Protein AF-A0A672GIH2-F1 (afdb_monomer_lite)

Organism: Salarias fasciatus (NCBI:txid181472)

InterPro domains:
  IPR039996 Shieldin complex subunit 3 [PTHR41404] (59-183)

Foldseek 3Di:
DVVVVVVVVVVCCVPVVVVVVVVVVVVCVPPPPDPDPDDDPPPPDDPDPDPPPDPPDPPPDPDQKDWDADPDPDDPDDFDDPLLVVLCVVVVHDQQAKKKKKAAQLFLDDPGALVNLVVLVVVLCVVPNDHGWMWGDDVVRRIIIIMDGNNCVVVVLVSSCVSSVTDDWIFMGHPVGRGRDID

Structure (mmCIF, N/CA/C/O backbone):
data_AF-A0A672GIH2-F1
#
_entry.id   AF-A0A672GIH2-F1
#
loop_
_atom_site.group_PDB
_atom_site.id
_atom_site.type_symbol
_atom_site.label_atom_id
_atom_site.label_alt_id
_atom_site.label_comp_id
_atom_site.label_asym_id
_atom_site.label_entity_id
_atom_site.label_seq_id
_atom_site.pdbx_PDB_ins_code
_atom_site.Cartn_x
_atom_site.Cartn_y
_atom_site.Cartn_z
_atom_site.occupancy
_atom_site.B_iso_or_equiv
_atom_site.auth_seq_id
_atom_site.auth_comp_id
_atom_site.auth_asym_id
_atom_site.auth_atom_id
_atom_site.pdbx_PDB_model_num
ATOM 1 N N . GLU A 1 1 ? 45.403 -16.295 -20.187 1.00 58.06 1 GLU A N 1
ATOM 2 C CA . GLU A 1 1 ? 44.059 -15.854 -20.640 1.00 58.06 1 GLU A CA 1
ATOM 3 C C . GLU A 1 1 ? 43.683 -14.405 -20.311 1.00 58.06 1 GLU A C 1
ATOM 5 O O . GLU A 1 1 ? 43.007 -13.771 -21.109 1.00 58.06 1 GLU A O 1
ATOM 10 N N . THR A 1 2 ? 44.121 -13.811 -19.197 1.00 63.06 2 THR A N 1
ATOM 11 C CA . THR A 1 2 ? 43.657 -12.470 -18.765 1.00 63.06 2 THR A CA 1
ATOM 12 C C . THR A 1 2 ? 44.210 -11.272 -19.554 1.00 63.06 2 THR A C 1
ATOM 14 O O . THR A 1 2 ? 43.659 -10.175 -19.450 1.00 63.06 2 THR A O 1
ATOM 17 N N . ARG A 1 3 ? 45.286 -11.441 -20.338 1.00 65.50 3 ARG A N 1
ATOM 18 C CA . ARG A 1 3 ? 45.831 -10.385 -21.217 1.00 65.50 3 ARG A CA 1
ATOM 19 C C . ARG A 1 3 ? 45.027 -10.236 -22.509 1.00 65.50 3 ARG A C 1
ATOM 21 O O . ARG A 1 3 ? 44.654 -9.118 -22.842 1.00 65.50 3 ARG A O 1
ATOM 28 N N . GLU A 1 4 ? 44.679 -11.346 -23.152 1.00 68.44 4 GLU A N 1
ATOM 29 C CA . GLU A 1 4 ? 43.889 -11.372 -24.392 1.00 68.44 4 GLU A CA 1
ATOM 30 C C . GLU A 1 4 ? 42.518 -10.708 -24.219 1.00 68.44 4 GLU A C 1
ATOM 32 O O . GLU A 1 4 ? 42.125 -9.854 -25.009 1.00 68.44 4 GLU A O 1
ATOM 37 N N . LEU A 1 5 ? 41.827 -10.994 -23.110 1.00 68.31 5 LEU A N 1
ATOM 38 C CA . LEU A 1 5 ? 40.526 -10.385 -22.812 1.00 68.31 5 LEU A CA 1
ATOM 39 C C . LEU A 1 5 ? 40.610 -8.866 -22.592 1.00 68.31 5 LEU A C 1
ATOM 41 O O . LEU A 1 5 ? 39.707 -8.132 -22.991 1.00 68.31 5 LEU A O 1
ATOM 45 N N . LYS A 1 6 ? 41.704 -8.371 -21.996 1.00 74.19 6 LYS A N 1
ATOM 46 C CA . LYS A 1 6 ? 41.929 -6.925 -21.823 1.00 74.19 6 LYS A CA 1
ATOM 47 C C . LYS A 1 6 ? 42.220 -6.242 -23.156 1.00 74.19 6 LYS A C 1
ATOM 49 O O . LYS A 1 6 ? 41.719 -5.143 -23.389 1.00 74.19 6 LYS A O 1
ATOM 54 N N . THR A 1 7 ? 42.977 -6.899 -24.031 1.00 79.38 7 THR A N 1
ATOM 55 C CA . THR A 1 7 ? 43.264 -6.416 -25.385 1.00 79.38 7 THR A CA 1
ATOM 56 C C . THR A 1 7 ? 41.989 -6.366 -26.225 1.00 79.38 7 THR A C 1
ATOM 58 O O . THR A 1 7 ? 41.688 -5.327 -26.810 1.00 79.38 7 THR A O 1
ATOM 61 N N . LEU A 1 8 ? 41.172 -7.422 -26.200 1.00 71.31 8 LEU A N 1
ATOM 62 C CA . LEU A 1 8 ? 39.886 -7.469 -26.901 1.00 71.31 8 LEU A CA 1
ATOM 63 C C . LEU A 1 8 ? 38.901 -6.416 -26.382 1.00 71.31 8 LEU A C 1
ATOM 65 O O . LEU A 1 8 ? 38.251 -5.749 -27.182 1.00 71.31 8 LEU A O 1
ATOM 69 N N . ALA A 1 9 ? 38.833 -6.190 -25.067 1.00 72.12 9 ALA A N 1
ATOM 70 C CA . ALA A 1 9 ? 38.001 -5.135 -24.490 1.00 72.12 9 ALA A CA 1
ATOM 71 C C . ALA A 1 9 ? 38.449 -3.728 -24.926 1.00 72.12 9 ALA A C 1
ATOM 73 O O . ALA A 1 9 ? 37.611 -2.873 -25.208 1.00 72.12 9 ALA A O 1
ATOM 74 N N . LEU A 1 10 ? 39.760 -3.479 -25.026 1.00 73.44 10 LEU A N 1
ATOM 75 C CA . LEU A 1 10 ? 40.316 -2.217 -25.529 1.00 73.44 10 LEU A CA 1
ATOM 76 C C . LEU A 1 10 ? 40.026 -2.005 -27.019 1.00 73.44 10 LEU A C 1
ATOM 78 O O . LEU A 1 10 ? 39.695 -0.889 -27.421 1.00 73.44 10 LEU A O 1
ATOM 82 N N . VAL A 1 11 ? 40.111 -3.067 -27.821 1.00 73.00 11 VAL A N 1
ATOM 83 C CA . VAL A 1 11 ? 39.803 -3.042 -29.258 1.00 73.00 11 VAL A CA 1
ATOM 84 C C . VAL A 1 11 ? 38.308 -2.821 -29.485 1.00 73.00 11 VAL A C 1
ATOM 86 O O . VAL A 1 11 ? 37.938 -1.912 -30.224 1.00 73.00 11 VAL A O 1
ATOM 89 N N . LEU A 1 12 ? 37.441 -3.552 -28.780 1.00 67.88 12 LEU A N 1
ATOM 90 C CA . LEU A 1 12 ? 35.990 -3.349 -28.817 1.00 67.88 12 LEU A CA 1
ATOM 91 C C . LEU A 1 12 ? 35.615 -1.933 -28.377 1.00 67.88 12 LEU A C 1
ATOM 93 O O . LEU A 1 12 ? 34.806 -1.283 -29.030 1.00 67.88 12 LEU A O 1
ATOM 97 N N . ARG A 1 13 ? 36.255 -1.405 -27.327 1.00 72.06 13 ARG A N 1
ATOM 98 C CA . ARG A 1 13 ? 36.056 -0.021 -26.885 1.00 72.06 13 ARG A CA 1
ATOM 99 C C . ARG A 1 13 ? 36.498 0.977 -27.960 1.00 72.06 13 ARG A C 1
ATOM 101 O O . ARG A 1 13 ? 35.774 1.929 -28.216 1.00 72.06 13 ARG A O 1
ATOM 108 N N . ARG A 1 14 ? 37.634 0.767 -28.632 1.00 75.19 14 ARG A N 1
ATOM 109 C CA . ARG A 1 14 ? 38.098 1.652 -29.718 1.00 75.19 14 ARG A CA 1
ATOM 110 C C . ARG A 1 14 ? 37.221 1.603 -30.969 1.00 75.19 14 ARG A C 1
ATOM 112 O O . ARG A 1 14 ? 37.068 2.635 -31.609 1.00 75.19 14 ARG A O 1
ATOM 119 N N . LEU A 1 15 ? 36.663 0.445 -31.311 1.00 71.31 15 LEU A N 1
ATOM 120 C CA . LEU A 1 15 ? 35.882 0.263 -32.539 1.00 71.31 15 LEU A CA 1
ATOM 121 C C . LEU A 1 15 ? 34.395 0.596 -32.363 1.00 71.31 15 LEU A C 1
ATOM 123 O O . LEU A 1 15 ? 33.772 1.112 -33.286 1.00 71.31 15 LEU A O 1
ATOM 127 N N . LEU A 1 16 ? 33.821 0.328 -31.187 1.00 72.31 16 LEU A N 1
ATOM 128 C CA . LEU A 1 16 ? 32.386 0.501 -30.948 1.00 72.31 16 LEU A CA 1
ATOM 129 C C . LEU A 1 16 ? 32.031 1.870 -30.365 1.00 72.31 16 LEU A C 1
ATOM 131 O O . LEU A 1 16 ? 30.949 2.370 -30.671 1.00 72.31 16 LEU A O 1
ATOM 135 N N . LEU A 1 17 ? 32.906 2.508 -29.569 1.00 74.75 17 LEU A N 1
ATOM 136 C CA . LEU A 1 17 ? 32.590 3.839 -29.026 1.00 74.75 17 LEU A CA 1
ATOM 137 C C . LEU A 1 17 ? 32.353 4.890 -30.112 1.00 74.75 17 LEU A C 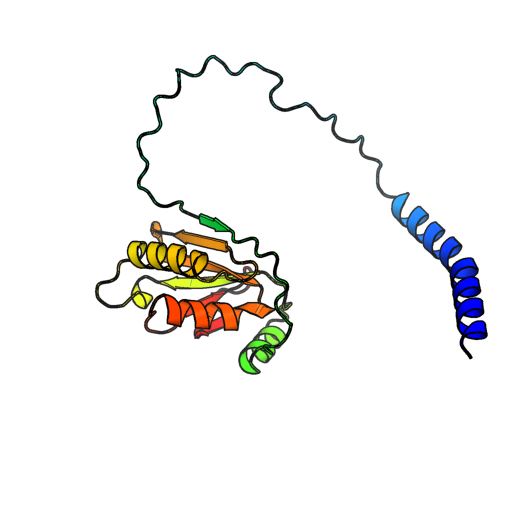1
ATOM 139 O O . LEU A 1 17 ? 31.376 5.612 -29.970 1.00 74.75 17 LEU A O 1
ATOM 143 N N . PRO A 1 18 ? 33.175 5.017 -31.170 1.00 80.56 18 PRO A N 1
ATOM 144 C CA . PRO A 1 18 ? 32.963 6.062 -32.170 1.00 80.56 18 PRO A CA 1
ATOM 145 C C . PRO A 1 18 ? 31.615 5.913 -32.881 1.00 80.56 18 PRO A C 1
ATOM 147 O O . PRO A 1 18 ? 30.900 6.893 -33.074 1.00 80.56 18 PRO A O 1
ATOM 150 N N . SER A 1 19 ? 31.234 4.676 -33.202 1.00 76.06 19 SER A N 1
ATOM 151 C CA . SER A 1 19 ? 29.962 4.334 -33.843 1.00 76.06 19 SER A CA 1
ATOM 152 C C . SER A 1 19 ? 28.772 4.603 -32.924 1.00 76.06 19 SE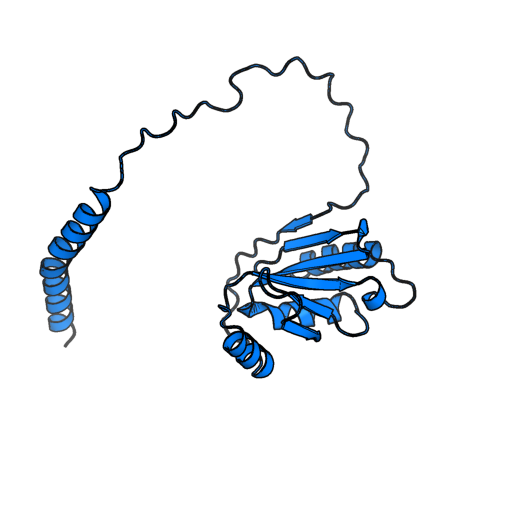R A C 1
ATOM 154 O O . SER A 1 19 ? 27.779 5.194 -33.346 1.00 76.06 19 SER A O 1
ATOM 156 N N . LEU A 1 20 ? 28.881 4.220 -31.650 1.00 76.62 20 LEU A N 1
ATOM 157 C CA . LEU A 1 20 ? 27.839 4.434 -30.647 1.00 76.62 20 LEU A CA 1
ATOM 158 C C . LEU A 1 20 ? 27.677 5.924 -30.323 1.00 76.62 20 LEU A C 1
ATOM 160 O O . LEU A 1 20 ? 26.556 6.416 -30.245 1.00 76.62 20 LEU A O 1
ATOM 164 N N . LEU A 1 21 ? 28.786 6.656 -30.218 1.00 78.31 21 LEU A N 1
ATOM 165 C CA . LEU A 1 21 ? 28.808 8.092 -29.952 1.00 78.31 21 LEU A CA 1
ATOM 166 C C . LEU A 1 21 ? 28.238 8.877 -31.137 1.00 78.31 21 LEU A C 1
ATOM 168 O O . LEU A 1 21 ? 27.394 9.741 -30.937 1.00 78.31 21 LEU A O 1
ATOM 172 N N . ARG A 1 22 ? 28.578 8.494 -32.373 1.00 79.62 22 ARG A N 1
ATOM 173 C CA . ARG A 1 22 ? 27.978 9.055 -33.592 1.00 79.62 22 ARG A CA 1
ATOM 174 C C . ARG A 1 22 ? 26.481 8.757 -33.700 1.00 79.62 22 ARG A C 1
ATOM 176 O O . ARG A 1 22 ? 25.715 9.633 -34.080 1.00 79.62 22 ARG A O 1
ATOM 183 N N . THR A 1 23 ? 26.053 7.549 -33.334 1.00 77.88 23 THR A N 1
ATOM 184 C CA . THR A 1 23 ? 24.624 7.185 -33.318 1.00 77.88 23 THR A CA 1
ATOM 185 C C . THR A 1 23 ? 23.863 8.001 -32.273 1.00 77.88 23 THR A C 1
ATOM 187 O O . THR A 1 23 ? 22.782 8.504 -32.561 1.00 77.88 23 THR A O 1
ATOM 190 N N . ALA A 1 24 ? 24.439 8.187 -31.083 1.00 74.31 24 ALA A N 1
ATOM 191 C CA . ALA A 1 24 ? 23.863 9.038 -30.048 1.00 74.31 24 ALA A CA 1
ATOM 192 C C . ALA A 1 24 ? 23.783 10.506 -30.498 1.00 74.31 24 ALA A C 1
ATOM 194 O O . ALA A 1 24 ? 22.757 11.140 -30.285 1.00 74.31 24 ALA A O 1
ATOM 195 N N . GLN A 1 25 ? 24.816 11.021 -31.173 1.00 77.19 25 GLN A N 1
ATOM 196 C CA . GLN A 1 25 ? 24.832 12.377 -31.728 1.00 77.19 25 GLN A CA 1
ATOM 197 C C . GLN A 1 25 ? 23.701 12.580 -32.747 1.00 77.19 25 GLN A C 1
ATOM 199 O O . GLN A 1 25 ? 22.880 13.476 -32.585 1.00 77.19 25 GLN A O 1
ATOM 204 N N . ASN A 1 26 ? 23.574 11.661 -33.709 1.00 79.38 26 ASN A N 1
ATOM 205 C CA . ASN A 1 26 ? 22.531 11.703 -34.736 1.00 79.38 26 ASN A CA 1
ATOM 206 C C . ASN A 1 26 ? 21.108 11.595 -34.157 1.00 79.38 26 ASN A C 1
ATOM 208 O O . ASN A 1 26 ? 20.158 12.068 -34.771 1.00 79.38 26 ASN A O 1
ATOM 212 N N . LEU A 1 27 ? 20.940 10.936 -33.004 1.00 72.50 27 LEU A N 1
ATOM 213 C CA . LEU A 1 27 ? 19.657 10.864 -32.297 1.00 72.50 27 LEU A CA 1
ATOM 214 C C . LEU A 1 27 ? 19.349 12.135 -31.498 1.00 72.50 27 LEU A C 1
ATOM 216 O O . LEU A 1 27 ? 18.180 12.394 -31.219 1.00 72.50 27 LEU A O 1
ATOM 220 N N . LEU A 1 28 ? 20.368 12.914 -31.129 1.00 68.25 28 LEU A N 1
ATOM 221 C CA . LEU A 1 28 ? 20.223 14.184 -30.419 1.00 68.25 28 LEU A CA 1
ATOM 222 C C . LEU A 1 28 ? 19.995 15.366 -31.372 1.00 68.25 28 LEU A C 1
ATOM 224 O O . LEU A 1 28 ? 19.262 16.279 -31.010 1.00 68.25 28 LEU A O 1
ATOM 228 N N . ASP A 1 29 ? 20.538 15.330 -32.590 1.00 66.62 29 ASP A N 1
ATOM 229 C CA . ASP A 1 29 ? 20.373 16.388 -33.601 1.00 66.62 29 ASP A CA 1
ATOM 230 C C . ASP A 1 29 ? 18.912 16.721 -33.998 1.00 66.62 29 ASP A C 1
ATOM 232 O O . ASP A 1 29 ? 18.617 17.901 -34.199 1.00 66.62 29 ASP A O 1
ATOM 236 N N . PRO A 1 30 ? 17.953 15.771 -34.090 1.00 69.44 30 PRO A N 1
ATOM 237 C CA . PRO A 1 30 ? 16.557 16.103 -34.381 1.00 69.44 30 PRO A CA 1
ATOM 238 C C . PRO A 1 30 ? 15.790 16.652 -33.172 1.00 69.44 30 PRO A C 1
ATOM 240 O O . PRO A 1 30 ? 14.630 17.040 -33.332 1.00 69.44 30 PRO A O 1
ATOM 243 N N . PHE A 1 31 ? 16.375 16.687 -31.966 1.00 57.12 31 PHE A N 1
ATOM 244 C CA . PHE A 1 31 ? 15.712 17.350 -30.849 1.00 57.12 31 PHE A CA 1
ATOM 245 C C . PHE A 1 31 ? 15.751 18.85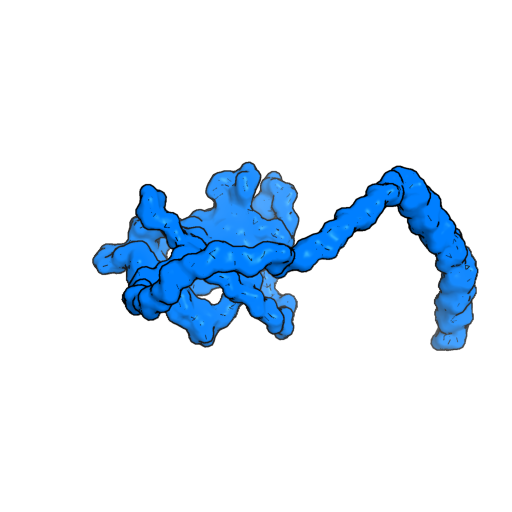4 -31.102 1.00 57.12 31 PHE A C 1
ATOM 247 O O . PHE A 1 31 ? 16.835 19.435 -31.113 1.00 57.12 31 PHE A O 1
ATOM 254 N N . PRO A 1 32 ? 14.597 19.524 -31.276 1.00 69.12 32 PRO A N 1
ATOM 255 C CA . PRO A 1 32 ? 14.595 20.970 -31.360 1.00 69.12 32 PRO A CA 1
ATOM 256 C C . PRO A 1 32 ? 15.219 21.490 -30.068 1.00 69.12 32 PRO A C 1
ATOM 258 O O . PRO A 1 32 ? 14.661 21.282 -28.986 1.00 69.12 32 PRO A O 1
ATOM 261 N N . CYS A 1 33 ? 16.385 22.127 -30.185 1.00 63.31 33 CYS A N 1
ATOM 262 C CA . CYS A 1 33 ? 17.029 22.853 -29.104 1.00 63.31 33 CYS A CA 1
ATOM 263 C C . CYS A 1 33 ? 16.068 23.958 -28.664 1.00 63.31 33 CYS A C 1
ATOM 265 O O . CYS A 1 33 ? 16.099 25.080 -29.163 1.00 63.31 33 CYS A O 1
ATOM 267 N N . ARG A 1 34 ? 15.145 23.628 -27.759 1.00 66.88 34 ARG A N 1
ATOM 268 C CA . ARG A 1 34 ? 14.319 24.622 -27.092 1.00 66.88 34 ARG A CA 1
ATOM 269 C C . ARG A 1 34 ? 15.276 25.445 -26.251 1.00 66.88 34 ARG A C 1
ATOM 271 O O . ARG A 1 34 ? 16.051 24.874 -25.484 1.00 66.88 34 ARG A O 1
ATOM 278 N N . ALA A 1 35 ? 15.223 26.767 -26.399 1.00 77.56 35 ALA A N 1
ATOM 279 C CA . ALA A 1 35 ? 15.899 27.651 -25.465 1.00 77.56 35 ALA A CA 1
ATOM 280 C C . ALA A 1 35 ? 15.530 27.196 -24.048 1.00 77.56 35 ALA A C 1
ATOM 282 O O . ALA A 1 35 ? 14.342 27.035 -23.741 1.00 77.56 35 ALA A O 1
ATOM 283 N N . ALA A 1 36 ? 16.545 26.905 -23.228 1.00 70.88 36 ALA A N 1
ATOM 284 C CA . ALA A 1 36 ? 16.310 26.552 -21.840 1.00 70.88 36 ALA A CA 1
ATOM 285 C C . ALA A 1 36 ? 15.447 27.666 -21.229 1.00 70.88 36 ALA A C 1
ATOM 287 O O . ALA A 1 36 ? 15.746 28.843 -21.463 1.00 70.88 36 ALA A O 1
ATOM 288 N N . PRO A 1 37 ? 14.357 27.336 -20.512 1.00 71.44 37 PRO A N 1
ATOM 289 C CA . PRO A 1 37 ? 13.553 28.363 -19.876 1.00 71.44 37 PRO A CA 1
ATOM 290 C C . PRO A 1 37 ? 14.479 29.199 -18.996 1.00 71.44 37 PRO A C 1
ATOM 292 O O . PRO A 1 37 ? 15.241 28.650 -18.196 1.00 71.44 37 PRO A O 1
ATOM 295 N N . VAL A 1 38 ? 14.450 30.519 -19.182 1.00 79.31 38 VAL A N 1
ATOM 296 C CA . VAL A 1 38 ? 15.223 31.433 -18.344 1.00 79.31 38 VAL A CA 1
ATOM 297 C C . VAL A 1 38 ? 14.750 31.216 -16.917 1.00 79.31 38 VAL A C 1
ATOM 299 O O . VAL A 1 38 ? 13.580 31.438 -16.601 1.00 79.31 38 VAL A O 1
ATOM 302 N N . PHE A 1 39 ? 15.651 30.722 -16.072 1.00 65.19 39 PHE A N 1
ATOM 303 C CA . PHE A 1 39 ? 15.352 30.507 -14.671 1.00 65.19 39 PHE A CA 1
ATOM 304 C C . PHE A 1 39 ? 15.131 31.868 -14.018 1.00 65.19 39 PHE A C 1
ATOM 306 O O . PHE A 1 39 ? 16.075 32.617 -13.773 1.00 65.19 39 PHE A O 1
ATOM 313 N N . THR A 1 40 ? 13.872 32.195 -13.756 1.00 71.00 40 THR A N 1
ATOM 314 C CA . THR A 1 40 ? 13.503 33.304 -12.889 1.00 71.00 40 THR A CA 1
ATOM 315 C C . THR A 1 40 ? 13.443 32.763 -11.459 1.00 71.00 40 THR A C 1
ATOM 317 O O . THR A 1 40 ? 12.560 31.959 -11.148 1.00 71.00 40 THR A O 1
ATOM 320 N N . PRO A 1 41 ? 14.396 33.127 -10.577 1.00 68.06 41 PRO A N 1
ATOM 321 C CA . PRO A 1 41 ? 14.360 32.683 -9.193 1.00 68.06 41 PRO A CA 1
ATOM 322 C C . PRO A 1 41 ? 13.057 33.152 -8.546 1.00 68.06 41 PRO A C 1
ATOM 324 O O . PRO A 1 41 ? 12.726 34.340 -8.523 1.00 68.06 41 PRO A O 1
ATOM 327 N N . TRP A 1 42 ? 12.292 32.189 -8.046 1.00 51.41 42 TRP A N 1
ATOM 328 C CA . TRP A 1 42 ? 11.088 32.458 -7.281 1.00 51.41 42 TRP A CA 1
ATOM 329 C C . TRP A 1 42 ? 11.466 32.820 -5.834 1.00 51.41 42 TRP A C 1
ATOM 331 O O . TRP A 1 42 ? 12.190 32.031 -5.221 1.00 51.41 42 TRP A O 1
ATOM 341 N N . PRO A 1 43 ? 10.961 33.924 -5.241 1.00 64.88 43 PRO A N 1
ATOM 342 C CA . PRO A 1 43 ? 10.161 35.014 -5.812 1.00 64.88 43 PRO A CA 1
ATOM 343 C C . PRO A 1 43 ? 10.975 36.315 -6.026 1.00 64.88 43 PRO A C 1
ATOM 345 O O . PRO A 1 43 ? 11.615 36.818 -5.109 1.00 64.88 43 PRO A O 1
ATOM 348 N N . ALA A 1 44 ? 10.876 36.919 -7.219 1.00 61.78 44 ALA A N 1
ATOM 349 C CA . ALA A 1 44 ? 11.473 38.225 -7.566 1.00 61.78 44 ALA A CA 1
ATOM 350 C C . ALA A 1 44 ? 10.634 39.448 -7.122 1.00 61.78 44 ALA A C 1
ATOM 352 O O . ALA A 1 44 ? 10.958 40.591 -7.442 1.00 61.78 44 ALA A O 1
ATOM 353 N N . ARG A 1 45 ? 9.537 39.220 -6.391 1.00 63.72 45 ARG A N 1
ATOM 354 C CA . ARG A 1 45 ? 8.767 40.257 -5.696 1.00 63.72 45 ARG A CA 1
ATOM 355 C C . ARG A 1 45 ? 8.907 40.019 -4.195 1.00 63.72 45 ARG A C 1
ATOM 357 O O . ARG A 1 45 ? 8.695 38.875 -3.782 1.00 63.72 45 ARG A O 1
ATOM 364 N N . PRO A 1 46 ? 9.179 41.047 -3.369 1.00 66.06 46 PRO A N 1
ATOM 365 C CA . PRO A 1 46 ? 8.858 40.924 -1.959 1.00 66.06 46 PRO A CA 1
ATOM 366 C C . PRO A 1 46 ? 7.357 40.595 -1.881 1.00 66.06 46 PRO A C 1
ATOM 368 O O . PRO A 1 46 ? 6.560 41.261 -2.555 1.00 66.06 46 PRO A O 1
ATOM 371 N N . PRO A 1 47 ? 6.954 39.533 -1.163 1.00 61.50 47 PRO A N 1
ATOM 372 C CA . PRO A 1 47 ? 5.539 39.284 -0.943 1.00 61.50 47 PRO A CA 1
ATOM 373 C C . PRO A 1 47 ? 4.926 40.558 -0.341 1.00 61.50 47 PRO A C 1
ATOM 375 O O . PRO A 1 47 ? 5.606 41.224 0.449 1.00 61.50 47 PRO A O 1
ATOM 378 N N . PRO A 1 48 ? 3.681 40.936 -0.701 1.00 67.31 48 PRO A N 1
ATOM 379 C CA . PRO A 1 48 ? 2.971 41.946 0.078 1.00 67.31 48 PRO A CA 1
ATOM 380 C C . PRO A 1 48 ? 3.093 41.530 1.539 1.00 67.31 48 PRO A C 1
ATOM 382 O O . PRO A 1 48 ? 2.946 40.336 1.808 1.00 67.31 48 PRO A O 1
ATOM 385 N N . ALA A 1 49 ? 3.460 42.464 2.425 1.00 60.47 49 ALA A N 1
ATOM 386 C CA . ALA A 1 49 ? 3.687 42.178 3.835 1.00 60.47 49 ALA A CA 1
ATOM 387 C C . ALA A 1 49 ? 2.512 41.341 4.344 1.00 60.47 49 ALA A C 1
ATOM 389 O O . ALA A 1 49 ? 1.399 41.843 4.506 1.00 60.47 49 ALA A O 1
ATOM 390 N N . LEU A 1 50 ? 2.745 40.034 4.474 1.00 61.41 50 LEU A N 1
ATOM 391 C CA . LEU A 1 50 ? 1.740 39.139 4.999 1.00 61.41 50 LEU A CA 1
ATOM 392 C C . LEU A 1 50 ? 1.521 39.618 6.432 1.00 61.41 50 LEU A C 1
ATOM 394 O O . LEU A 1 50 ? 2.518 39.918 7.104 1.00 61.41 50 LEU A O 1
ATOM 398 N N . PRO A 1 51 ? 0.266 39.730 6.903 1.00 53.03 51 PRO A N 1
ATOM 399 C CA . PRO A 1 51 ? 0.041 39.920 8.325 1.00 53.03 51 PRO A CA 1
ATOM 400 C C . PRO A 1 51 ? 0.885 38.868 9.035 1.00 53.03 51 PRO A C 1
ATOM 402 O O . PRO A 1 51 ? 0.863 37.700 8.630 1.00 53.03 51 PRO A O 1
ATOM 405 N N . VAL A 1 52 ? 1.718 39.330 9.978 1.00 56.72 52 VAL A N 1
ATOM 406 C CA . VAL A 1 52 ? 2.587 38.498 10.816 1.00 56.72 52 VAL A CA 1
ATOM 407 C C . VAL A 1 52 ? 1.823 37.223 11.096 1.00 56.72 52 VAL A C 1
ATOM 409 O O . VAL A 1 52 ? 0.732 37.294 11.658 1.00 56.72 52 VAL A O 1
ATOM 412 N N . ALA A 1 53 ? 2.339 36.099 10.591 1.00 54.03 53 ALA A N 1
ATOM 413 C CA . ALA A 1 53 ? 1.687 34.822 10.772 1.00 54.03 53 ALA A CA 1
ATOM 414 C C . ALA A 1 53 ? 1.483 34.660 12.274 1.00 54.03 53 ALA A C 1
ATOM 416 O O . ALA A 1 53 ? 2.456 34.505 13.019 1.00 54.03 53 ALA A O 1
ATOM 417 N N . GLU A 1 54 ? 0.227 34.751 12.713 1.00 55.72 54 GLU A N 1
ATOM 418 C CA . GLU A 1 54 ? -0.135 34.258 14.024 1.00 55.72 54 GLU A CA 1
ATOM 419 C C . GLU A 1 54 ? 0.464 32.853 14.130 1.00 55.72 54 GLU A C 1
ATOM 421 O O . GLU A 1 54 ? 0.425 32.101 13.141 1.00 55.72 54 GLU A O 1
ATOM 426 N N . PRO A 1 55 ? 1.092 32.505 15.267 1.00 47.75 55 PRO A N 1
ATOM 427 C CA . PRO A 1 55 ? 1.606 31.164 15.458 1.00 47.75 55 PRO A CA 1
ATOM 428 C C . PRO A 1 55 ? 0.470 30.211 15.119 1.00 47.75 55 PRO A C 1
ATOM 430 O O . PRO A 1 55 ? -0.599 30.288 15.726 1.00 47.75 55 PRO A O 1
ATOM 433 N N . ALA A 1 56 ? 0.690 29.391 14.085 1.00 48.94 56 ALA A N 1
ATOM 434 C CA . ALA A 1 56 ? -0.319 28.468 13.605 1.00 48.94 56 ALA A CA 1
ATOM 435 C C . ALA A 1 56 ? -0.919 27.767 14.830 1.00 48.94 56 ALA A C 1
ATOM 437 O O . ALA A 1 56 ? -0.145 27.296 15.679 1.00 48.94 56 ALA A O 1
ATOM 438 N N . PRO A 1 57 ? -2.260 27.721 14.968 1.00 46.53 57 PRO A N 1
ATOM 439 C CA . PRO A 1 57 ? -2.862 26.965 16.051 1.00 46.53 57 PRO A CA 1
ATOM 440 C C . PRO A 1 57 ? -2.240 25.567 16.015 1.00 46.53 57 PRO A C 1
ATOM 442 O O . PRO A 1 57 ? -1.943 25.088 14.916 1.00 46.53 57 PRO A O 1
ATOM 445 N N . PRO A 1 58 ? -1.973 24.917 17.163 1.00 45.28 58 PRO A N 1
ATOM 446 C CA . PRO A 1 58 ? -1.429 23.569 17.175 1.00 45.28 58 PRO A CA 1
ATOM 447 C C . PRO A 1 58 ? -2.427 22.667 16.451 1.00 45.28 58 PRO A C 1
ATOM 449 O O . PRO A 1 58 ? -3.385 22.175 17.046 1.00 45.28 58 PRO A O 1
ATOM 452 N N . ASP A 1 59 ? -2.232 22.503 15.145 1.00 40.38 59 ASP A N 1
ATOM 453 C CA . ASP A 1 59 ? -3.090 21.717 14.288 1.00 40.38 59 ASP A CA 1
ATOM 454 C C . ASP A 1 59 ? -2.809 20.266 14.653 1.00 40.38 59 ASP A C 1
ATOM 456 O O . ASP A 1 59 ? -1.882 19.613 14.175 1.00 40.38 59 ASP A O 1
ATOM 460 N N . ARG A 1 60 ? -3.587 19.786 15.623 1.00 50.62 60 ARG A N 1
ATOM 461 C CA . ARG A 1 60 ? -3.606 18.401 16.079 1.00 50.62 60 ARG A CA 1
ATOM 462 C C . ARG A 1 60 ? -4.269 17.487 15.043 1.00 50.62 60 ARG A C 1
ATOM 464 O O . ARG A 1 60 ? -4.547 16.333 15.367 1.00 50.62 60 ARG A O 1
ATOM 471 N N . SER A 1 61 ? -4.528 17.950 13.815 1.00 51.56 61 SER A N 1
ATOM 472 C CA . SER A 1 61 ? -4.946 17.068 12.735 1.00 51.56 61 SER A CA 1
ATOM 473 C C . SER A 1 61 ? -3.725 16.322 12.166 1.00 51.56 61 SER A C 1
ATOM 475 O O . SER A 1 61 ? -2.726 16.923 11.764 1.00 51.56 61 SER A O 1
ATOM 477 N N . PRO A 1 62 ? -3.724 14.976 12.161 1.00 55.41 62 PRO A N 1
ATOM 478 C CA . PRO A 1 62 ? -2.606 14.233 11.602 1.00 55.41 62 PRO A CA 1
ATOM 479 C C . PRO A 1 62 ? -2.510 14.519 10.098 1.00 55.41 62 PRO A C 1
ATOM 481 O O . PRO A 1 62 ? -3.514 14.431 9.384 1.00 55.41 62 PRO A O 1
ATOM 484 N N . ARG A 1 63 ? -1.290 14.825 9.619 1.00 64.69 63 ARG A N 1
ATOM 485 C CA . ARG A 1 63 ? -0.947 14.951 8.188 1.00 64.69 63 ARG A CA 1
ATOM 486 C C . ARG A 1 63 ? -1.722 13.916 7.360 1.00 64.69 63 ARG A C 1
ATOM 488 O O . ARG A 1 63 ? -1.643 12.722 7.644 1.00 64.69 63 ARG A O 1
ATOM 495 N N . ARG A 1 64 ? -2.446 14.380 6.331 1.00 75.44 64 ARG A N 1
ATOM 496 C CA . ARG A 1 64 ? -3.330 13.554 5.476 1.00 75.44 64 ARG A CA 1
ATOM 497 C C . ARG A 1 64 ? -2.584 12.555 4.589 1.00 75.44 64 ARG A C 1
ATOM 499 O O . ARG A 1 64 ? -3.189 11.629 4.052 1.00 75.44 64 ARG A O 1
ATOM 506 N N . SER A 1 65 ? -1.284 12.755 4.411 1.00 80.19 65 SER A N 1
ATOM 507 C CA . SER A 1 65 ? -0.434 11.916 3.579 1.00 80.19 65 SER A CA 1
ATOM 508 C C . SER A 1 65 ? 1.012 11.928 4.067 1.00 80.19 65 SER A C 1
ATOM 510 O O . SER A 1 65 ? 1.467 12.877 4.712 1.00 80.19 65 SER A O 1
ATOM 512 N N . TRP A 1 66 ? 1.746 10.861 3.761 1.00 79.19 66 TRP A N 1
ATOM 513 C CA . TRP A 1 66 ? 3.185 10.777 4.004 1.00 79.19 66 TRP A CA 1
ATOM 514 C C . TRP A 1 66 ? 3.861 9.833 3.010 1.00 79.19 66 TRP A C 1
ATOM 516 O O . TRP A 1 66 ? 3.237 8.923 2.468 1.00 79.19 66 TRP A O 1
ATOM 526 N N . VAL A 1 67 ? 5.158 10.048 2.790 1.00 74.38 67 VAL A N 1
ATOM 527 C CA . VAL A 1 67 ? 6.027 9.226 1.940 1.00 74.38 67 VAL A CA 1
ATOM 528 C C . VAL A 1 67 ? 7.188 8.729 2.793 1.00 74.38 67 VAL A C 1
ATOM 530 O O . VAL A 1 67 ? 7.811 9.515 3.503 1.00 74.38 67 VAL A O 1
ATOM 533 N N . VAL A 1 68 ? 7.503 7.439 2.705 1.00 68.62 68 VAL A N 1
ATOM 534 C CA . VAL A 1 68 ? 8.735 6.862 3.245 1.00 68.62 68 VAL A CA 1
ATOM 535 C C . VAL A 1 68 ? 9.698 6.629 2.097 1.00 68.62 68 VAL A C 1
ATOM 537 O O . VAL A 1 68 ? 9.570 5.681 1.323 1.00 68.62 68 VAL A O 1
ATOM 540 N N . ALA A 1 69 ? 10.702 7.495 2.018 1.00 58.72 69 ALA A N 1
ATOM 541 C CA . ALA A 1 69 ? 11.882 7.256 1.207 1.00 58.72 69 ALA A CA 1
ATOM 542 C C . ALA A 1 69 ? 12.843 6.358 2.000 1.00 58.72 69 ALA A C 1
ATOM 544 O O . ALA A 1 69 ? 13.770 6.826 2.658 1.00 58.72 69 ALA A O 1
ATOM 545 N N . ALA A 1 70 ? 12.599 5.049 1.992 1.00 59.00 70 ALA A N 1
ATOM 546 C CA . ALA A 1 70 ? 13.570 4.109 2.535 1.00 59.00 70 ALA A CA 1
ATOM 547 C C . ALA A 1 70 ? 14.757 4.002 1.564 1.00 59.00 70 ALA A C 1
ATOM 549 O O . ALA A 1 70 ? 14.591 3.552 0.431 1.00 59.00 70 ALA A O 1
ATOM 550 N N . ARG A 1 71 ? 15.970 4.357 2.008 1.00 49.28 71 ARG A N 1
ATOM 551 C CA . ARG A 1 71 ? 17.220 3.976 1.323 1.00 49.28 71 ARG A CA 1
ATOM 552 C C . ARG A 1 71 ? 17.464 2.491 1.593 1.00 49.28 71 ARG A C 1
ATOM 554 O O . ARG A 1 71 ? 18.249 2.122 2.459 1.00 49.28 71 ARG A O 1
ATOM 561 N N . SER A 1 72 ? 16.689 1.633 0.945 1.00 49.22 72 SER A N 1
ATOM 562 C CA . SER A 1 72 ? 16.708 0.201 1.219 1.00 49.22 72 SER A CA 1
ATOM 563 C C . SER A 1 72 ? 17.971 -0.449 0.643 1.00 49.22 72 SER A C 1
ATOM 565 O O . SER A 1 72 ? 18.104 -0.578 -0.569 1.00 49.22 72 SER A O 1
ATOM 567 N N . ARG A 1 73 ? 18.880 -0.890 1.524 1.00 48.78 73 ARG A N 1
ATOM 568 C CA . ARG A 1 73 ? 19.846 -1.977 1.269 1.00 48.78 73 ARG A CA 1
ATOM 569 C C . ARG A 1 73 ? 19.244 -3.328 1.703 1.00 48.78 73 ARG A C 1
ATOM 571 O O . ARG A 1 73 ? 19.923 -4.124 2.342 1.00 48.78 73 ARG A O 1
ATOM 578 N N . VAL A 1 74 ? 17.947 -3.563 1.475 1.00 52.34 74 VAL A N 1
ATOM 579 C CA . VAL A 1 74 ? 17.318 -4.840 1.854 1.00 52.34 74 VAL A CA 1
ATOM 580 C C . VAL A 1 74 ? 17.720 -5.907 0.830 1.00 52.34 74 VAL A C 1
ATOM 582 O O . VAL A 1 74 ? 17.535 -5.676 -0.367 1.00 52.34 74 VAL A O 1
ATOM 585 N N . PRO A 1 75 ? 18.255 -7.066 1.261 1.00 49.94 75 PRO A N 1
ATOM 586 C CA . PRO A 1 75 ? 18.571 -8.163 0.361 1.00 49.94 75 PRO A CA 1
ATOM 587 C C . PRO A 1 75 ? 17.320 -8.615 -0.394 1.00 49.94 75 PRO A C 1
ATOM 589 O O . PRO A 1 75 ? 16.278 -8.901 0.202 1.00 49.94 75 PRO A O 1
ATOM 592 N N . SER A 1 76 ? 17.449 -8.682 -1.717 1.00 52.78 76 SER A N 1
ATOM 593 C CA . SER A 1 76 ? 16.522 -9.336 -2.636 1.00 52.78 76 SER A CA 1
ATOM 594 C C . SER A 1 76 ? 16.358 -10.803 -2.231 1.00 52.78 76 SER A C 1
ATOM 596 O O . SER A 1 76 ? 17.115 -11.657 -2.684 1.00 52.78 76 SER A O 1
ATOM 598 N N . GLN A 1 77 ? 15.405 -11.121 -1.354 1.00 52.69 77 GLN A N 1
ATOM 599 C CA . GLN A 1 77 ? 14.990 -12.509 -1.156 1.00 52.69 77 GLN A CA 1
ATOM 600 C C . GLN A 1 77 ? 13.638 -12.632 -0.452 1.00 52.69 77 GLN A C 1
ATOM 602 O O . GLN A 1 77 ? 13.510 -13.202 0.627 1.00 52.69 77 GLN A O 1
ATOM 607 N N . ARG A 1 78 ? 12.577 -12.141 -1.094 1.00 59.31 78 ARG A N 1
ATOM 608 C CA . ARG A 1 78 ? 11.250 -12.752 -0.940 1.00 59.31 78 ARG A CA 1
ATOM 609 C C . ARG A 1 78 ? 10.570 -12.787 -2.296 1.00 59.31 78 ARG A C 1
ATOM 611 O O . ARG A 1 78 ? 10.030 -11.786 -2.747 1.00 59.31 78 ARG A O 1
ATOM 618 N N . SER A 1 79 ? 10.627 -13.952 -2.941 1.00 66.25 79 SER A N 1
ATOM 619 C CA . SER A 1 79 ? 9.918 -14.196 -4.192 1.00 66.25 79 SER A CA 1
ATOM 620 C C . SER A 1 79 ? 8.427 -13.955 -3.978 1.00 66.25 79 SER A C 1
ATOM 622 O O . SER A 1 79 ? 7.833 -14.552 -3.075 1.00 66.25 79 SER A O 1
ATOM 624 N N . MET A 1 80 ? 7.829 -13.118 -4.818 1.00 80.00 80 MET A N 1
ATOM 625 C CA . MET A 1 80 ? 6.378 -13.005 -4.938 1.00 80.00 80 MET A CA 1
ATOM 626 C C . MET A 1 80 ? 5.737 -14.400 -5.036 1.00 80.00 80 MET A C 1
ATOM 628 O O . MET A 1 80 ? 6.270 -15.298 -5.711 1.00 80.00 80 MET A O 1
ATOM 632 N N . SER A 1 81 ? 4.589 -14.591 -4.379 1.00 87.25 81 SER A N 1
ATOM 633 C CA . SER A 1 81 ? 3.816 -15.831 -4.491 1.00 87.25 81 SER A CA 1
ATOM 634 C C . SER A 1 81 ? 3.505 -16.156 -5.954 1.00 87.25 81 SER A C 1
ATOM 636 O O . SER A 1 81 ? 3.486 -15.272 -6.815 1.00 87.25 81 SER A O 1
ATOM 638 N N . ARG A 1 82 ? 3.265 -17.442 -6.254 1.00 87.94 82 ARG A N 1
ATOM 639 C CA . ARG A 1 82 ? 2.808 -17.847 -7.596 1.00 87.94 82 ARG A CA 1
ATOM 640 C C . ARG A 1 82 ? 1.536 -17.095 -7.973 1.00 87.94 82 ARG A C 1
ATOM 642 O O . ARG A 1 82 ? 1.527 -16.454 -9.007 1.00 87.94 82 ARG A O 1
ATOM 649 N N . ARG A 1 83 ? 0.568 -17.018 -7.050 1.00 89.12 83 ARG A N 1
ATOM 650 C CA . ARG A 1 83 ? -0.675 -16.257 -7.231 1.00 89.12 83 ARG A CA 1
ATOM 651 C C . ARG A 1 83 ? 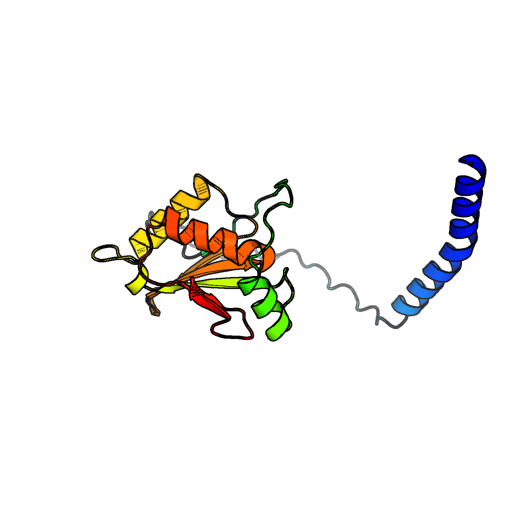-0.415 -14.827 -7.704 1.00 89.12 83 ARG A C 1
ATOM 653 O O . ARG A 1 83 ? -0.948 -14.438 -8.732 1.00 89.12 83 ARG A O 1
ATOM 660 N N . LEU A 1 84 ? 0.431 -14.062 -7.006 1.00 87.50 84 LEU A N 1
ATOM 661 C CA . LEU A 1 84 ? 0.732 -12.691 -7.427 1.00 87.50 84 LEU A CA 1
ATOM 662 C C . LEU A 1 84 ? 1.456 -12.654 -8.782 1.00 87.50 84 LEU A C 1
ATOM 664 O O . LEU A 1 84 ? 1.118 -11.819 -9.613 1.00 87.50 84 LEU A O 1
ATOM 668 N N . ARG A 1 85 ? 2.414 -13.555 -9.039 1.00 89.75 85 ARG A N 1
ATOM 669 C CA . ARG A 1 85 ? 3.104 -13.638 -10.341 1.00 89.75 85 ARG A CA 1
ATOM 670 C C . ARG A 1 85 ? 2.158 -13.949 -11.497 1.00 89.75 85 ARG A C 1
ATOM 672 O O . ARG A 1 85 ? 2.258 -13.303 -12.539 1.00 89.75 85 ARG A O 1
ATOM 679 N N . ASP A 1 86 ? 1.250 -14.895 -11.306 1.00 90.62 86 ASP A N 1
ATOM 680 C CA . ASP A 1 86 ? 0.271 -15.304 -12.310 1.00 90.62 86 ASP A CA 1
ATOM 681 C C . ASP A 1 86 ? -0.666 -14.133 -12.605 1.00 90.62 86 ASP A C 1
ATOM 683 O O . ASP A 1 86 ? -0.854 -13.754 -13.758 1.00 90.62 86 ASP A O 1
ATOM 687 N N . THR A 1 87 ? -1.149 -13.462 -11.560 1.00 89.56 87 THR A N 1
ATOM 688 C CA . THR A 1 87 ? -1.956 -12.250 -11.678 1.00 89.56 87 THR A CA 1
ATOM 689 C C . THR A 1 87 ? -1.218 -11.123 -12.417 1.00 89.56 87 THR A C 1
ATOM 691 O O . THR A 1 87 ? -1.789 -10.521 -13.326 1.00 89.56 87 THR A O 1
ATOM 694 N N . LEU A 1 88 ? 0.052 -10.840 -12.092 1.00 90.19 88 LEU A N 1
ATOM 695 C CA . LEU A 1 88 ? 0.831 -9.834 -12.830 1.00 90.19 88 LEU A CA 1
ATOM 696 C C . LEU A 1 88 ? 0.988 -10.213 -14.305 1.00 90.19 88 LEU A C 1
ATOM 698 O O . LEU A 1 88 ? 0.899 -9.343 -15.166 1.00 90.19 88 LEU A O 1
ATOM 702 N N . SER A 1 89 ? 1.184 -11.499 -14.593 1.00 89.38 89 SER A N 1
ATOM 703 C CA . SER A 1 89 ? 1.339 -12.008 -15.957 1.00 89.38 89 SER A CA 1
ATOM 704 C C . SER A 1 89 ? 0.045 -11.862 -16.761 1.00 89.38 89 SER A C 1
ATOM 706 O O . SER A 1 89 ? 0.072 -11.328 -17.869 1.00 89.38 89 SER A O 1
ATOM 708 N N . VAL A 1 90 ? -1.098 -12.247 -16.180 1.00 90.50 90 VAL A N 1
ATOM 709 C CA . VAL A 1 90 ? -2.436 -12.120 -16.787 1.00 90.50 90 VAL A CA 1
ATOM 710 C C . VAL A 1 90 ? -2.755 -10.662 -17.111 1.00 90.50 90 VAL A C 1
ATOM 712 O O . VAL A 1 90 ? -3.207 -10.354 -18.212 1.00 90.50 90 VAL A O 1
ATOM 715 N N . HIS A 1 91 ? -2.463 -9.749 -16.186 1.00 85.56 91 HIS A N 1
ATOM 716 C CA . HIS A 1 91 ? -2.720 -8.321 -16.372 1.00 85.56 91 HIS A CA 1
ATOM 717 C C . HIS A 1 91 ? -1.577 -7.569 -17.075 1.00 85.56 91 HIS A C 1
ATOM 719 O O . HIS A 1 91 ? -1.665 -6.351 -17.230 1.00 85.56 91 HIS A O 1
ATOM 725 N N . ARG A 1 92 ? -0.518 -8.271 -17.509 1.00 88.00 92 ARG A N 1
ATOM 726 C CA . ARG A 1 92 ? 0.691 -7.705 -18.140 1.00 88.00 92 ARG A CA 1
ATOM 727 C C . ARG A 1 92 ? 1.293 -6.533 -17.350 1.00 88.00 92 ARG A C 1
ATOM 729 O O . ARG A 1 92 ? 1.710 -5.526 -17.919 1.00 88.00 92 ARG A O 1
ATOM 736 N N . LEU A 1 93 ? 1.312 -6.658 -16.026 1.00 90.00 93 LEU A N 1
ATOM 737 C CA . LEU A 1 93 ? 1.788 -5.628 -15.106 1.00 90.00 93 LEU A CA 1
ATOM 738 C C . LEU A 1 93 ? 3.276 -5.802 -14.812 1.00 90.00 93 LEU A C 1
ATOM 740 O O . LEU A 1 93 ? 3.759 -6.908 -14.570 1.00 90.00 93 LEU A O 1
ATOM 744 N N . HIS A 1 94 ? 3.998 -4.685 -14.769 1.00 89.44 94 HIS A N 1
ATOM 745 C CA . HIS A 1 94 ? 5.421 -4.694 -14.445 1.00 89.44 94 HIS A CA 1
ATOM 746 C C . HIS A 1 94 ? 5.638 -4.733 -12.917 1.00 89.44 94 HIS A C 1
ATOM 748 O O . HIS A 1 94 ? 4.963 -3.990 -12.206 1.00 89.44 94 HIS A O 1
ATOM 754 N N . PRO A 1 95 ? 6.605 -5.499 -12.370 1.00 87.38 95 PRO A N 1
ATOM 755 C CA . PRO A 1 95 ? 6.849 -5.566 -10.920 1.00 87.38 95 PRO A CA 1
ATOM 756 C C . PRO A 1 95 ? 7.149 -4.211 -10.259 1.00 87.38 95 PRO A C 1
ATOM 758 O O . PRO A 1 95 ? 6.767 -3.972 -9.121 1.00 87.38 95 PRO A O 1
ATOM 761 N N . LEU A 1 96 ? 7.791 -3.291 -10.981 1.00 87.06 96 LEU A N 1
ATOM 762 C CA . LEU A 1 96 ? 8.075 -1.932 -10.489 1.00 87.06 96 LEU A CA 1
ATOM 763 C C . LEU A 1 96 ? 6.909 -0.945 -10.671 1.00 87.06 96 LEU A C 1
ATOM 765 O O . LEU A 1 96 ? 7.050 0.244 -10.403 1.00 87.06 96 LEU A O 1
ATOM 769 N N . GLN A 1 97 ? 5.757 -1.399 -11.166 1.00 89.88 97 GLN A N 1
ATOM 770 C CA . GLN A 1 97 ? 4.585 -0.544 -11.300 1.00 89.88 97 GLN A CA 1
ATOM 771 C C . GLN A 1 97 ? 3.998 -0.221 -9.921 1.00 89.88 97 GLN A C 1
ATOM 773 O O . GLN A 1 97 ? 3.885 -1.089 -9.053 1.00 89.88 97 GLN A O 1
ATOM 778 N N . ARG A 1 98 ? 3.578 1.037 -9.738 1.00 91.31 98 ARG A N 1
ATOM 779 C CA . ARG A 1 98 ? 2.926 1.508 -8.512 1.00 91.31 98 ARG A CA 1
ATOM 780 C C . ARG A 1 98 ? 1.530 0.893 -8.379 1.00 91.31 98 ARG A C 1
ATOM 782 O O . ARG A 1 98 ? 0.681 1.062 -9.258 1.00 91.31 98 ARG A O 1
ATOM 789 N N . ALA A 1 99 ? 1.277 0.261 -7.246 1.00 92.69 99 ALA A N 1
ATOM 790 C CA . ALA A 1 99 ? -0.024 -0.220 -6.809 1.00 92.69 99 ALA A CA 1
ATOM 791 C C . ALA A 1 99 ? -0.424 0.446 -5.490 1.00 92.69 99 ALA A C 1
ATOM 793 O O . ALA A 1 99 ? 0.396 1.096 -4.838 1.00 92.69 99 ALA A O 1
ATOM 794 N N . ARG A 1 100 ? -1.685 0.290 -5.090 1.00 94.81 100 ARG A N 1
ATOM 795 C CA . ARG A 1 100 ? -2.204 0.739 -3.797 1.00 94.81 100 ARG A CA 1
ATOM 796 C C . ARG A 1 100 ? -2.976 -0.377 -3.113 1.00 94.81 100 ARG A C 1
ATOM 798 O O . ARG A 1 100 ? -3.818 -1.015 -3.735 1.00 94.81 100 ARG A O 1
ATOM 805 N N . TRP A 1 101 ? -2.713 -0.569 -1.831 1.00 95.44 101 TRP A N 1
ATOM 806 C CA . TRP A 1 101 ? -3.613 -1.280 -0.939 1.00 95.44 101 TRP A CA 1
ATOM 807 C C . TRP A 1 101 ? -4.710 -0.332 -0.472 1.00 95.44 101 TRP A C 1
ATOM 809 O O . TRP A 1 101 ? -4.407 0.789 -0.058 1.00 95.44 101 TRP A O 1
ATOM 819 N N . VAL A 1 102 ? -5.957 -0.782 -0.532 1.00 95.06 102 VAL A N 1
ATOM 820 C CA . VAL A 1 102 ? -7.132 -0.072 -0.029 1.00 95.06 102 VAL A CA 1
ATOM 821 C C . VAL A 1 102 ? -7.616 -0.783 1.229 1.00 95.06 102 VAL A C 1
ATOM 823 O O . VAL A 1 102 ? -7.927 -1.976 1.201 1.00 95.06 102 VAL A O 1
ATOM 826 N N . ILE A 1 103 ? -7.630 -0.040 2.332 1.00 94.94 103 ILE A N 1
ATOM 827 C CA . ILE A 1 103 ? -8.154 -0.459 3.630 1.00 94.94 103 ILE A CA 1
ATOM 828 C C . ILE A 1 103 ? -9.457 0.305 3.836 1.00 94.94 103 ILE A C 1
ATOM 830 O O . ILE A 1 103 ? -9.430 1.534 3.936 1.00 94.94 103 ILE A O 1
ATOM 834 N N . HIS A 1 104 ? -10.576 -0.407 3.878 1.00 93.69 104 HIS A N 1
ATOM 835 C CA . HIS A 1 104 ? -11.881 0.173 4.173 1.00 93.69 104 HIS A CA 1
ATOM 836 C C . HIS A 1 104 ? -12.111 0.235 5.676 1.00 93.69 104 HIS A C 1
ATOM 838 O O . HIS A 1 104 ? -11.501 -0.511 6.444 1.00 93.69 104 HIS A O 1
ATOM 844 N N . ARG A 1 105 ? -13.049 1.084 6.096 1.00 91.69 105 ARG A N 1
ATOM 845 C CA . ARG A 1 105 ? -13.522 1.128 7.482 1.00 91.69 105 ARG A CA 1
ATOM 846 C C . ARG A 1 105 ? -13.964 -0.242 8.005 1.00 91.69 105 ARG A C 1
ATOM 848 O O . ARG A 1 105 ? -13.699 -0.548 9.160 1.00 91.69 105 ARG A O 1
ATOM 855 N N . GLU A 1 106 ? -14.577 -1.077 7.167 1.00 91.69 106 GLU A N 1
ATOM 856 C CA . GLU A 1 106 ? -14.977 -2.443 7.544 1.00 91.69 106 GLU A CA 1
ATOM 857 C C . GLU A 1 106 ? -13.784 -3.323 7.945 1.00 91.69 106 GLU A C 1
ATOM 859 O O . GLU A 1 106 ? -13.934 -4.244 8.740 1.00 91.69 106 GLU A O 1
ATOM 864 N N . ASN A 1 107 ? -12.582 -3.029 7.438 1.00 91.94 107 ASN A N 1
ATOM 865 C CA . ASN A 1 107 ? -11.375 -3.775 7.783 1.00 91.94 107 ASN A CA 1
ATOM 866 C C . ASN A 1 107 ? -10.779 -3.365 9.138 1.00 91.94 107 ASN A C 1
ATOM 868 O O . ASN A 1 107 ? -9.867 -4.035 9.612 1.00 91.94 107 ASN A O 1
ATOM 872 N N . CYS A 1 108 ? -11.217 -2.261 9.748 1.00 88.25 108 CYS A N 1
ATOM 873 C CA . CYS A 1 108 ? -10.631 -1.740 10.988 1.00 88.25 108 CYS A CA 1
ATOM 874 C C . CYS A 1 108 ? -11.057 -2.530 12.243 1.00 88.25 108 CYS A C 1
ATOM 876 O O . CYS A 1 108 ? -10.465 -2.343 13.305 1.00 88.25 108 CYS A O 1
ATOM 878 N N . GLY A 1 109 ? -12.041 -3.423 12.117 1.00 83.81 109 GLY A N 1
ATOM 879 C CA . GLY A 1 109 ? -12.605 -4.202 13.217 1.00 83.81 109 GLY A CA 1
ATOM 880 C C . GLY A 1 109 ? -13.641 -3.439 14.043 1.00 83.81 109 GLY A C 1
ATOM 881 O O . GLY A 1 109 ? -13.808 -2.219 13.925 1.00 83.81 109 GLY A O 1
ATOM 882 N N . THR A 1 110 ? -14.384 -4.162 14.879 1.00 79.94 110 THR A N 1
ATOM 883 C CA . THR A 1 110 ? -15.469 -3.586 15.687 1.00 79.94 110 THR A CA 1
ATOM 884 C C . THR A 1 110 ? -14.911 -2.659 16.771 1.00 79.94 110 THR A C 1
ATOM 886 O O . THR A 1 110 ? -14.341 -3.120 17.755 1.00 79.94 110 THR A O 1
ATOM 889 N N . GLY A 1 111 ? -15.086 -1.344 16.607 1.00 76.69 111 GLY A N 1
ATOM 890 C CA . GLY A 1 111 ? -14.702 -0.327 17.600 1.00 76.69 111 GLY A CA 1
ATOM 891 C C . GLY A 1 111 ? -13.478 0.520 17.234 1.00 76.69 111 GLY A C 1
ATOM 892 O O . GLY A 1 111 ? -13.253 1.557 17.862 1.00 76.69 111 GLY A O 1
ATOM 893 N N . THR A 1 112 ? -12.733 0.152 16.189 1.00 83.50 112 THR A N 1
ATOM 894 C CA . THR A 1 112 ? -11.619 0.965 15.684 1.00 83.50 112 THR A CA 1
ATOM 895 C C . THR A 1 112 ? -12.106 1.891 14.576 1.00 83.50 112 THR A C 1
ATOM 897 O O . THR A 1 112 ? -12.594 1.453 13.536 1.00 83.50 112 THR A O 1
ATOM 900 N N . ASP A 1 113 ? -11.931 3.194 14.766 1.00 88.50 113 ASP A N 1
ATOM 901 C CA . ASP A 1 113 ? -12.197 4.172 13.711 1.00 88.50 113 ASP A CA 1
ATOM 902 C C . ASP A 1 113 ? -11.037 4.248 12.693 1.00 88.50 113 ASP A C 1
ATOM 904 O O . ASP A 1 113 ? -9.878 3.928 12.992 1.00 88.50 113 ASP A O 1
ATOM 908 N N . LEU A 1 114 ? -11.323 4.733 11.484 1.00 90.50 114 LEU A N 1
ATOM 909 C CA . LEU A 1 114 ? -10.347 4.916 10.410 1.00 90.50 114 LEU A CA 1
ATOM 910 C C . LEU A 1 114 ? -9.162 5.793 10.857 1.00 90.50 114 LEU A C 1
ATOM 912 O O . LEU A 1 114 ? -8.012 5.515 10.516 1.00 90.50 114 LEU A O 1
ATOM 916 N N . GLU A 1 115 ? -9.410 6.807 11.691 1.00 90.44 115 GLU A N 1
ATOM 917 C CA . GLU A 1 115 ? -8.370 7.659 12.283 1.00 90.44 115 GLU A CA 1
ATOM 918 C C . GLU A 1 115 ? -7.429 6.911 13.224 1.00 90.44 115 GLU A C 1
ATOM 920 O O . GLU A 1 115 ? -6.226 7.186 13.283 1.00 90.44 115 GLU A O 1
ATOM 925 N N . GLN A 1 116 ? -7.967 5.971 13.998 1.00 90.88 116 GLN A N 1
ATOM 926 C CA . GLN A 1 116 ? -7.157 5.150 14.891 1.00 90.88 116 GLN A CA 1
ATOM 927 C C . GLN A 1 116 ? -6.256 4.227 14.072 1.00 90.88 116 GLN A C 1
ATOM 929 O O . GLN A 1 116 ? -5.062 4.125 14.363 1.00 90.88 116 GLN A O 1
ATOM 934 N N . THR A 1 117 ? -6.797 3.662 12.991 1.00 92.00 117 THR A N 1
ATOM 935 C CA . THR A 1 117 ? -6.048 2.858 12.018 1.00 92.00 117 THR A CA 1
ATOM 936 C C . THR A 1 117 ? -4.953 3.680 11.338 1.00 92.00 117 THR A C 1
ATOM 938 O O . THR A 1 117 ? -3.806 3.240 11.259 1.00 92.00 117 THR A O 1
ATOM 941 N N . TRP A 1 118 ? -5.244 4.917 10.930 1.00 92.19 118 TRP A N 1
ATOM 942 C CA . TRP A 1 118 ? -4.249 5.836 10.370 1.00 92.19 118 TRP A CA 1
ATOM 943 C C . TRP A 1 118 ? -3.131 6.169 11.361 1.00 92.19 118 TRP A C 1
ATOM 945 O O . TRP A 1 118 ? -1.948 6.105 11.022 1.00 92.19 118 TRP A O 1
ATOM 955 N N . ARG A 1 119 ? -3.473 6.463 12.620 1.00 90.75 119 ARG A N 1
ATOM 956 C CA . ARG A 1 119 ? -2.485 6.695 13.684 1.00 90.75 119 ARG A CA 1
ATOM 957 C C . ARG A 1 119 ? -1.636 5.455 13.954 1.00 90.75 119 ARG A C 1
ATOM 959 O O . ARG A 1 119 ? -0.421 5.583 14.121 1.00 90.75 119 ARG A O 1
ATOM 966 N N . ALA A 1 120 ? -2.243 4.271 13.981 1.00 90.88 120 ALA A N 1
ATOM 967 C CA . ALA A 1 120 ? -1.536 3.003 14.124 1.00 90.88 120 ALA A CA 1
ATOM 968 C C . ALA A 1 120 ? -0.574 2.765 12.952 1.00 90.88 120 ALA A C 1
ATOM 970 O O . ALA A 1 120 ? 0.590 2.447 13.188 1.00 90.88 120 ALA A O 1
ATOM 971 N N . LEU A 1 121 ? -0.998 3.049 11.720 1.00 91.44 121 LEU A N 1
ATOM 972 C CA . LEU A 1 121 ? -0.163 2.957 10.522 1.00 91.44 121 LEU A CA 1
ATOM 973 C C . LEU A 1 121 ? 1.039 3.901 10.596 1.00 91.44 121 LEU A C 1
ATOM 975 O O . LEU A 1 121 ? 2.180 3.471 10.428 1.00 91.44 121 LEU A O 1
ATOM 979 N N . CYS A 1 122 ? 0.805 5.170 10.929 1.00 89.06 122 CYS A N 1
ATOM 980 C CA . CYS A 1 122 ? 1.866 6.158 11.117 1.00 89.06 122 CYS A CA 1
ATOM 981 C C . CYS A 1 122 ? 2.861 5.756 12.219 1.00 89.06 122 CYS A C 1
ATOM 983 O O . CYS A 1 122 ? 4.032 6.126 12.156 1.00 89.06 122 CYS A O 1
ATOM 985 N N . ARG A 1 123 ? 2.427 5.035 13.262 1.00 89.06 123 ARG A N 1
ATOM 986 C CA . ARG A 1 123 ? 3.326 4.481 14.291 1.00 89.06 123 ARG A CA 1
ATOM 987 C C . ARG A 1 123 ? 4.103 3.273 13.770 1.00 89.06 123 ARG A C 1
ATOM 989 O O . ARG A 1 123 ? 5.323 3.266 13.886 1.00 89.06 123 ARG A O 1
ATOM 996 N N . ALA A 1 124 ? 3.422 2.311 13.151 1.00 86.69 124 ALA A N 1
ATOM 997 C CA . ALA A 1 124 ? 4.016 1.077 12.637 1.00 86.69 124 ALA A CA 1
ATOM 998 C C . ALA A 1 124 ? 5.135 1.336 11.620 1.00 86.69 124 ALA A C 1
ATOM 1000 O O . ALA A 1 124 ? 6.146 0.643 11.594 1.00 86.69 124 ALA A O 1
ATOM 1001 N N . VAL A 1 125 ? 4.969 2.366 10.798 1.00 85.50 125 VAL A N 1
ATOM 1002 C CA . VAL A 1 125 ? 5.950 2.754 9.782 1.00 85.50 125 VAL A CA 1
ATOM 1003 C C . VAL A 1 125 ? 7.188 3.414 10.389 1.00 85.50 125 VAL A C 1
ATOM 1005 O O . VAL A 1 125 ? 8.286 3.263 9.857 1.00 85.50 125 VAL A O 1
ATOM 1008 N N . ARG A 1 126 ? 7.029 4.129 11.509 1.00 82.44 126 ARG A N 1
ATOM 1009 C CA . ARG A 1 126 ? 8.152 4.725 12.246 1.00 82.44 126 ARG A CA 1
ATOM 1010 C C . ARG A 1 126 ? 8.964 3.674 12.991 1.00 82.44 126 ARG A C 1
ATOM 1012 O O . ARG A 1 126 ? 10.183 3.773 13.019 1.00 82.44 126 ARG A O 1
ATOM 1019 N N . THR A 1 127 ? 8.302 2.681 13.582 1.00 80.75 127 THR A N 1
ATOM 1020 C CA . THR A 1 127 ? 8.982 1.593 14.304 1.00 80.75 127 THR A CA 1
ATOM 1021 C C . THR A 1 127 ? 9.632 0.604 13.352 1.00 80.75 127 THR A C 1
ATOM 1023 O O . THR A 1 127 ? 10.688 0.051 13.646 1.00 80.75 127 THR A O 1
ATOM 1026 N N . ALA A 1 128 ? 9.016 0.389 12.196 1.00 74.75 128 ALA A N 1
ATOM 1027 C CA . ALA A 1 128 ? 9.519 -0.514 11.194 1.00 74.75 128 ALA A CA 1
ATOM 1028 C C . ALA A 1 128 ? 9.199 0.088 9.809 1.00 74.75 128 ALA A C 1
ATOM 1030 O O . ALA A 1 128 ? 8.049 0.011 9.358 1.00 74.75 128 ALA A O 1
ATOM 1031 N N . PRO A 1 129 ? 10.189 0.628 9.078 1.00 75.88 129 PRO A N 1
ATOM 1032 C CA . PRO A 1 129 ? 9.947 1.250 7.781 1.00 75.88 129 PRO A CA 1
ATOM 1033 C C . PRO A 1 129 ? 9.534 0.229 6.715 1.00 75.88 129 PRO A C 1
ATOM 1035 O O . PRO A 1 129 ? 9.995 -0.920 6.698 1.00 75.88 129 PRO A O 1
ATOM 1038 N N . LEU A 1 130 ? 8.634 0.658 5.831 1.00 76.56 130 LEU A N 1
ATOM 1039 C CA . LEU A 1 130 ? 8.225 -0.069 4.630 1.00 76.56 130 LEU A CA 1
ATOM 1040 C C . LEU A 1 130 ? 9.037 0.436 3.421 1.00 76.56 130 LEU A C 1
ATOM 1042 O O . LEU A 1 130 ? 9.319 1.634 3.345 1.00 76.56 130 LEU A O 1
ATOM 1046 N N . PRO A 1 131 ? 9.407 -0.432 2.464 1.00 73.44 131 PRO A N 1
ATOM 1047 C CA . PRO A 1 131 ? 10.146 -0.011 1.276 1.00 73.44 131 PRO A CA 1
ATOM 1048 C C . PRO A 1 131 ? 9.263 0.840 0.351 1.00 73.44 131 PRO A C 1
ATOM 1050 O O . PRO A 1 131 ? 8.161 0.422 0.008 1.00 73.44 131 PRO A O 1
ATOM 1053 N N . SER A 1 132 ? 9.746 2.018 -0.068 1.00 74.25 132 SER A N 1
ATOM 1054 C CA . SER A 1 132 ? 9.127 2.856 -1.121 1.00 74.25 132 SER A CA 1
ATOM 1055 C C . SER A 1 132 ? 7.634 3.199 -0.909 1.00 74.25 132 SER A C 1
ATOM 1057 O O . SER A 1 132 ? 6.903 3.491 -1.858 1.00 74.25 132 SER A O 1
ATOM 1059 N N . CYS A 1 133 ? 7.131 3.162 0.330 1.00 86.19 133 CYS A N 1
ATOM 1060 C CA . CYS A 1 133 ? 5.695 3.292 0.581 1.00 86.19 133 CYS A CA 1
ATOM 1061 C C . CYS A 1 133 ? 5.242 4.746 0.745 1.00 86.19 133 CYS A C 1
ATOM 1063 O O . CYS A 1 133 ? 5.908 5.562 1.379 1.00 86.19 133 CYS A O 1
ATOM 1065 N N . THR A 1 134 ? 4.057 5.055 0.230 1.00 90.62 134 THR A N 1
ATOM 1066 C CA . THR A 1 134 ? 3.341 6.317 0.476 1.00 90.62 134 THR A CA 1
ATOM 1067 C C . THR A 1 134 ? 1.967 5.971 1.004 1.00 90.62 134 THR A C 1
ATOM 1069 O O . THR A 1 134 ? 1.376 5.018 0.515 1.00 90.62 134 THR A O 1
ATOM 1072 N N . ALA A 1 135 ? 1.421 6.724 1.948 1.00 92.88 135 ALA A N 1
ATOM 1073 C CA . ALA A 1 135 ? 0.049 6.500 2.380 1.00 92.88 135 ALA A CA 1
ATOM 1074 C C . ALA A 1 135 ? -0.762 7.792 2.418 1.00 92.88 135 ALA A C 1
ATOM 1076 O O . ALA A 1 135 ? -0.209 8.879 2.603 1.00 92.88 135 ALA A O 1
ATOM 1077 N N . THR A 1 136 ? -2.074 7.659 2.239 1.00 92.81 136 THR A N 1
ATOM 1078 C CA . THR A 1 136 ? -3.054 8.750 2.285 1.00 92.81 136 THR A CA 1
ATOM 1079 C C . THR A 1 136 ? -4.332 8.277 2.969 1.00 92.81 136 THR A C 1
ATOM 1081 O O . THR A 1 136 ? -4.793 7.174 2.673 1.00 92.81 136 THR A O 1
ATOM 1084 N N . ILE A 1 137 ? -4.945 9.111 3.807 1.00 92.75 137 ILE A N 1
ATOM 1085 C CA . ILE A 1 137 ? -6.289 8.866 4.353 1.00 92.75 137 ILE A CA 1
ATOM 1086 C C . ILE A 1 137 ? -7.344 9.643 3.552 1.00 92.75 137 ILE A C 1
ATOM 1088 O O . ILE A 1 137 ? -7.202 10.843 3.320 1.00 92.75 137 ILE A O 1
ATOM 1092 N N . GLN A 1 138 ? -8.407 8.952 3.143 1.00 91.19 138 GLN A N 1
ATOM 1093 C CA . GLN A 1 138 ? -9.552 9.475 2.396 1.00 91.19 138 GLN A CA 1
ATOM 1094 C C . GLN A 1 138 ? -10.811 9.354 3.264 1.00 91.19 138 GLN A C 1
ATOM 1096 O O . GLN A 1 138 ? -11.541 8.366 3.188 1.00 91.19 138 GLN A O 1
ATOM 1101 N N . ARG A 1 139 ? -11.061 10.355 4.118 1.00 87.38 139 ARG A N 1
ATOM 1102 C CA . ARG A 1 139 ? -12.197 10.355 5.064 1.00 87.38 139 ARG A CA 1
ATOM 1103 C C . ARG A 1 139 ? -13.545 10.302 4.357 1.00 87.38 139 ARG A C 1
ATOM 1105 O O . ARG A 1 139 ? -14.404 9.532 4.765 1.00 87.38 139 ARG A O 1
ATOM 1112 N N . ASP A 1 140 ? -13.671 11.041 3.259 1.00 88.38 140 ASP A N 1
ATOM 1113 C CA . ASP A 1 140 ? -14.907 11.134 2.472 1.00 88.38 140 ASP A CA 1
ATOM 1114 C C . ASP A 1 140 ? -15.323 9.778 1.882 1.00 88.38 140 ASP A C 1
ATOM 1116 O O . ASP A 1 140 ? -16.494 9.547 1.607 1.00 88.38 140 ASP A O 1
ATOM 1120 N N . ARG A 1 141 ? -14.357 8.864 1.709 1.00 89.31 141 ARG A N 1
ATOM 1121 C CA . ARG A 1 141 ? -14.574 7.491 1.225 1.00 89.31 141 ARG A CA 1
ATOM 1122 C C . ARG A 1 141 ? -14.442 6.434 2.315 1.00 89.31 141 ARG A C 1
ATOM 1124 O O . ARG A 1 141 ? -14.568 5.253 2.028 1.00 89.31 141 ARG A O 1
ATOM 1131 N N . ALA A 1 142 ? -14.154 6.847 3.546 1.00 91.56 142 ALA A N 1
ATOM 1132 C CA . ALA A 1 142 ? -13.826 5.962 4.653 1.00 91.56 142 ALA A CA 1
ATOM 1133 C C . ALA A 1 142 ? -12.707 4.939 4.319 1.00 91.56 142 ALA A C 1
ATOM 1135 O O . ALA A 1 142 ? -12.779 3.769 4.700 1.00 91.56 142 ALA A O 1
ATOM 1136 N N . GLU A 1 143 ? -11.668 5.388 3.604 1.00 94.31 143 GLU A N 1
ATOM 1137 C CA . GLU A 1 143 ? -10.578 4.546 3.095 1.00 94.31 143 GLU A CA 1
ATOM 1138 C C . GLU A 1 143 ? -9.189 5.052 3.521 1.00 94.31 143 GLU A C 1
ATOM 1140 O O . GLU A 1 143 ? -8.924 6.254 3.580 1.00 94.31 143 GLU A O 1
ATOM 1145 N N . VAL A 1 144 ? -8.249 4.130 3.730 1.00 94.38 144 VAL A N 1
ATOM 1146 C CA . VAL A 1 144 ? -6.807 4.416 3.787 1.00 94.38 144 VAL A CA 1
ATOM 1147 C C . VAL A 1 144 ? -6.130 3.749 2.599 1.00 94.38 144 VAL A C 1
ATOM 1149 O O . VAL A 1 144 ? -6.299 2.553 2.362 1.00 94.38 144 VAL A O 1
ATOM 1152 N N . TRP A 1 145 ? -5.344 4.518 1.848 1.00 94.75 145 TRP A N 1
ATOM 1153 C CA . TRP A 1 145 ? -4.578 4.014 0.710 1.00 94.75 145 TRP A CA 1
ATOM 1154 C C . TRP A 1 145 ? -3.105 3.936 1.063 1.00 94.75 145 TRP A C 1
ATOM 1156 O O . TRP A 1 145 ? -2.532 4.913 1.543 1.00 94.75 145 TRP A O 1
ATOM 1166 N N . VAL A 1 146 ? -2.483 2.797 0.774 1.00 94.31 146 VAL A N 1
ATOM 1167 C CA . VAL A 1 146 ? -1.043 2.588 0.943 1.00 94.31 146 VAL A CA 1
ATOM 1168 C C . VAL A 1 146 ? -0.444 2.175 -0.393 1.00 94.31 146 VAL A C 1
ATOM 1170 O O . VAL A 1 146 ? -0.639 1.059 -0.863 1.00 94.31 146 VAL A O 1
ATOM 1173 N N . PHE A 1 147 ? 0.287 3.089 -1.013 1.00 93.50 147 PHE A N 1
ATOM 1174 C CA . PHE A 1 147 ? 0.978 2.889 -2.274 1.00 93.50 147 PHE A CA 1
ATOM 1175 C C . PHE A 1 147 ? 2.320 2.188 -2.073 1.00 93.50 147 PHE A C 1
ATOM 1177 O O . PHE A 1 147 ? 3.082 2.558 -1.181 1.00 93.50 147 PHE A O 1
ATOM 1184 N N . CYS A 1 148 ? 2.621 1.227 -2.939 1.00 91.75 148 CYS A N 1
ATOM 1185 C CA . CYS A 1 148 ? 3.882 0.489 -2.993 1.00 91.75 148 CYS A CA 1
ATOM 1186 C C . CYS A 1 148 ? 4.112 -0.063 -4.408 1.00 91.75 148 CYS A C 1
ATOM 1188 O O . CYS A 1 148 ? 3.200 -0.047 -5.235 1.00 91.75 148 CYS A O 1
ATOM 1190 N N . ASP A 1 149 ? 5.317 -0.541 -4.697 1.00 90.81 149 ASP A N 1
ATOM 1191 C CA . ASP A 1 149 ? 5.617 -1.191 -5.977 1.00 90.81 149 ASP A CA 1
ATOM 1192 C C . ASP A 1 149 ? 5.128 -2.655 -5.940 1.00 90.81 149 ASP A C 1
ATOM 1194 O O . ASP A 1 149 ? 5.154 -3.289 -4.879 1.00 90.81 149 ASP A O 1
ATOM 1198 N N . LEU A 1 150 ? 4.651 -3.200 -7.068 1.00 90.12 150 LEU A N 1
ATOM 1199 C CA . LEU A 1 150 ? 4.046 -4.545 -7.135 1.00 90.12 150 LEU A CA 1
ATOM 1200 C C . LEU A 1 150 ? 4.978 -5.666 -6.653 1.00 90.12 150 LEU A C 1
ATOM 1202 O O . LEU A 1 150 ? 4.507 -6.621 -6.039 1.00 90.12 150 LEU A O 1
ATOM 1206 N N . GLU A 1 151 ? 6.286 -5.514 -6.850 1.00 88.25 151 GLU A N 1
ATOM 1207 C CA . GLU A 1 151 ? 7.333 -6.389 -6.314 1.00 88.25 151 GLU A CA 1
ATOM 1208 C C . GLU A 1 151 ? 7.197 -6.583 -4.794 1.00 88.25 151 GLU A C 1
ATOM 1210 O O . GLU A 1 151 ? 7.341 -7.691 -4.276 1.00 88.25 151 GLU A O 1
ATOM 1215 N N . TRP A 1 152 ? 6.850 -5.513 -4.073 1.00 87.81 152 TRP A N 1
ATOM 1216 C CA . TRP A 1 152 ? 6.731 -5.498 -2.616 1.00 87.81 152 TRP A CA 1
ATOM 1217 C C . TRP A 1 152 ? 5.289 -5.614 -2.125 1.00 87.81 152 TRP A C 1
ATOM 1219 O O . TRP A 1 152 ? 5.075 -5.747 -0.916 1.00 87.81 152 TRP A O 1
ATOM 1229 N N . ALA A 1 153 ? 4.298 -5.599 -3.021 1.00 90.56 153 ALA A N 1
ATOM 1230 C CA . ALA A 1 153 ? 2.889 -5.477 -2.658 1.00 90.56 153 ALA A CA 1
ATOM 1231 C C . ALA A 1 153 ? 2.429 -6.562 -1.678 1.00 90.56 153 ALA A C 1
ATOM 1233 O O . ALA A 1 153 ? 1.803 -6.249 -0.667 1.00 90.56 153 ALA A O 1
ATOM 1234 N N . GLU A 1 154 ? 2.797 -7.824 -1.901 1.00 91.38 154 GLU A N 1
ATOM 1235 C CA . GLU A 1 154 ? 2.417 -8.923 -1.006 1.00 91.38 154 GLU A CA 1
ATOM 1236 C C . GLU A 1 154 ? 3.077 -8.814 0.378 1.00 91.38 154 GLU A C 1
ATOM 1238 O O . GLU A 1 154 ? 2.471 -9.128 1.406 1.00 91.38 154 GLU A O 1
ATOM 1243 N N . HIS A 1 155 ? 4.336 -8.373 0.430 1.00 89.31 155 HIS A N 1
ATOM 1244 C CA . HIS A 1 155 ? 5.030 -8.153 1.696 1.00 89.31 155 HIS A CA 1
ATOM 1245 C C . HIS A 1 155 ? 4.393 -6.998 2.475 1.00 89.31 155 HIS A C 1
ATOM 1247 O O . HIS A 1 155 ? 4.115 -7.140 3.669 1.00 89.31 155 HIS A O 1
ATOM 1253 N N . VAL A 1 156 ? 4.127 -5.883 1.790 1.00 91.00 156 VAL A N 1
ATOM 1254 C CA . VAL A 1 156 ? 3.481 -4.697 2.359 1.00 91.00 156 VAL A CA 1
ATOM 1255 C C . VAL A 1 156 ? 2.095 -5.054 2.884 1.00 91.00 156 VAL A C 1
ATOM 1257 O O . VAL A 1 156 ? 1.825 -4.804 4.054 1.00 91.00 156 VAL A O 1
ATOM 1260 N N . GLY A 1 157 ? 1.253 -5.724 2.095 1.00 92.31 157 GLY A N 1
ATOM 1261 C CA . GLY A 1 157 ? -0.100 -6.089 2.518 1.00 92.31 157 GLY A CA 1
ATOM 1262 C C . GLY A 1 157 ? -0.114 -6.998 3.753 1.00 92.31 157 GLY A C 1
ATOM 1263 O O . GLY A 1 157 ? -0.860 -6.744 4.698 1.00 92.31 157 GLY A O 1
ATOM 1264 N N . ARG A 1 158 ? 0.764 -8.016 3.815 1.00 91.56 158 ARG A N 1
ATOM 1265 C CA . ARG A 1 158 ? 0.861 -8.907 4.991 1.00 91.56 158 ARG A CA 1
ATOM 1266 C C . ARG A 1 158 ? 1.269 -8.138 6.236 1.00 91.56 158 ARG A C 1
ATOM 1268 O O . ARG A 1 158 ? 0.789 -8.414 7.333 1.00 91.56 158 ARG A O 1
ATOM 1275 N N . ARG A 1 159 ? 2.175 -7.181 6.069 1.00 90.94 159 ARG A N 1
ATOM 1276 C CA . ARG A 1 159 ? 2.645 -6.335 7.157 1.00 90.94 159 ARG A CA 1
ATOM 1277 C C . ARG A 1 159 ? 1.576 -5.354 7.620 1.00 90.94 159 ARG A C 1
ATOM 1279 O O . ARG A 1 159 ? 1.436 -5.196 8.824 1.00 90.94 159 ARG A O 1
ATOM 1286 N N . LEU A 1 160 ? 0.801 -4.773 6.704 1.00 92.88 160 LEU A N 1
ATOM 1287 C CA . LEU A 1 160 ? -0.348 -3.926 7.035 1.00 92.88 160 LEU A CA 1
ATOM 1288 C C . LEU A 1 160 ? -1.375 -4.700 7.861 1.00 92.88 160 LEU A C 1
ATOM 1290 O O . LEU A 1 160 ? -1.711 -4.257 8.955 1.00 92.88 160 LEU A O 1
ATOM 1294 N N . LYS A 1 161 ? -1.788 -5.891 7.406 1.00 93.38 161 LYS A N 1
ATOM 1295 C CA . LYS A 1 161 ? -2.731 -6.737 8.150 1.00 93.38 161 LYS A CA 1
ATOM 1296 C C . LYS A 1 161 ? -2.260 -7.050 9.566 1.00 93.38 161 LYS A C 1
ATOM 1298 O O . LYS A 1 161 ? -3.020 -6.886 10.508 1.00 93.38 161 LYS A O 1
ATOM 1303 N N . ARG A 1 162 ? -0.998 -7.458 9.727 1.00 91.69 162 ARG A N 1
ATOM 1304 C CA . ARG A 1 162 ? -0.437 -7.795 11.046 1.00 91.69 162 ARG A CA 1
ATOM 1305 C C . ARG A 1 162 ? -0.279 -6.576 11.950 1.00 91.69 162 ARG A C 1
ATOM 1307 O O . ARG A 1 162 ? -0.602 -6.654 13.125 1.00 91.69 162 ARG A O 1
ATOM 1314 N N . ALA A 1 163 ? 0.238 -5.471 11.416 1.00 90.75 163 ALA A N 1
ATOM 1315 C CA . ALA A 1 163 ? 0.546 -4.282 12.208 1.00 90.75 163 ALA A CA 1
ATOM 1316 C C . ALA A 1 163 ? -0.706 -3.505 12.632 1.00 90.75 163 ALA A C 1
ATOM 1318 O O . ALA A 1 163 ? -0.682 -2.842 13.665 1.00 90.75 163 ALA A O 1
ATOM 1319 N N . LEU A 1 164 ? -1.770 -3.565 11.830 1.00 91.12 164 LEU A N 1
ATOM 1320 C CA . LEU A 1 164 ? -3.027 -2.859 12.078 1.00 91.12 164 LEU A CA 1
ATOM 1321 C C . LEU A 1 164 ? -4.147 -3.782 12.568 1.00 91.12 164 LEU A C 1
ATOM 1323 O O . LEU A 1 164 ? -5.237 -3.287 12.813 1.00 91.12 164 LEU A O 1
ATOM 1327 N N . GLN A 1 165 ? -3.881 -5.088 12.689 1.00 91.94 165 GLN A N 1
ATOM 1328 C CA . GLN A 1 165 ? -4.867 -6.110 13.061 1.00 91.94 165 GLN A CA 1
ATOM 1329 C C . GLN A 1 165 ? -6.143 -6.038 12.204 1.00 91.94 165 GLN A C 1
ATOM 1331 O O . GLN A 1 165 ? -7.251 -6.125 12.715 1.00 91.94 165 GLN A O 1
ATOM 1336 N N . LEU A 1 166 ? -5.974 -5.852 10.888 1.00 92.94 166 LEU A N 1
ATOM 1337 C CA . LEU A 1 166 ? -7.110 -5.672 9.981 1.00 92.94 166 LEU A CA 1
ATOM 1338 C C . LEU A 1 166 ? -7.930 -6.956 9.846 1.00 92.94 166 LEU A C 1
ATOM 1340 O O . LEU A 1 166 ? -7.373 -8.039 9.636 1.00 92.94 166 LEU A O 1
ATOM 1344 N N . GLU A 1 167 ? -9.246 -6.794 9.850 1.00 91.62 167 GLU A N 1
ATOM 1345 C CA . GLU A 1 167 ? -10.230 -7.846 9.630 1.00 91.62 167 GLU A CA 1
ATOM 1346 C C . GLU A 1 167 ? -10.627 -7.961 8.150 1.00 91.62 167 GLU A C 1
ATOM 1348 O O . GLU A 1 167 ? -10.489 -7.027 7.350 1.00 91.62 167 GLU A O 1
ATOM 1353 N N . GLY A 1 168 ? -11.130 -9.136 7.765 1.00 90.19 168 GLY A N 1
ATOM 1354 C CA . GLY A 1 168 ? -11.554 -9.406 6.391 1.00 90.19 168 GLY A CA 1
ATOM 1355 C C . GLY A 1 168 ? -10.395 -9.351 5.393 1.00 90.19 168 GLY A C 1
ATOM 1356 O O . GLY A 1 168 ? -9.246 -9.605 5.751 1.00 90.19 168 GLY A O 1
ATOM 1357 N N . SER A 1 169 ? -10.686 -9.051 4.127 1.00 91.50 169 SER A N 1
ATOM 1358 C CA . SER A 1 169 ? -9.675 -8.907 3.072 1.00 91.50 169 SER A CA 1
ATOM 1359 C C . SER A 1 169 ? -9.443 -7.448 2.692 1.00 91.50 169 SER A C 1
ATOM 1361 O O . SER A 1 169 ? -10.405 -6.698 2.535 1.00 91.50 169 SER A O 1
ATOM 1363 N N . ILE A 1 170 ? -8.187 -7.076 2.453 1.00 93.44 170 ILE A N 1
ATOM 1364 C CA . ILE A 1 170 ? -7.819 -5.789 1.845 1.00 93.44 170 ILE A CA 1
ATOM 1365 C C . ILE A 1 170 ? -7.561 -5.968 0.351 1.00 93.44 170 ILE A C 1
ATOM 1367 O O . ILE A 1 170 ? -7.211 -7.064 -0.096 1.00 93.44 170 ILE A O 1
ATOM 1371 N N . ARG A 1 171 ? -7.741 -4.898 -0.428 1.00 94.00 171 ARG A N 1
ATOM 1372 C CA . ARG A 1 171 ? -7.689 -4.953 -1.897 1.00 94.00 171 ARG A CA 1
ATOM 1373 C C . ARG A 1 1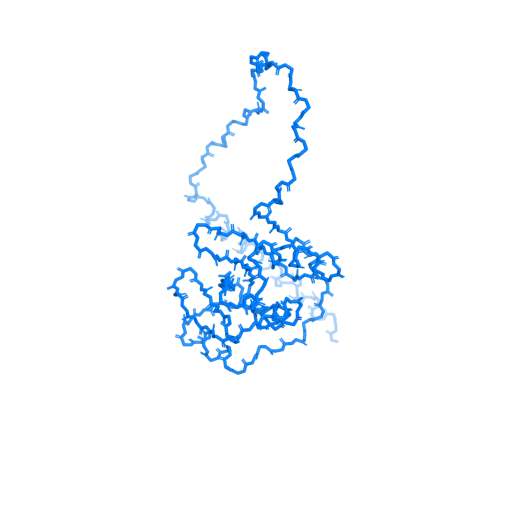71 ? -6.457 -4.258 -2.451 1.00 94.00 171 ARG A C 1
ATOM 1375 O O . ARG A 1 171 ? -6.101 -3.175 -1.995 1.00 94.00 171 ARG A O 1
ATOM 1382 N N . LEU A 1 172 ? -5.806 -4.886 -3.424 1.00 93.75 172 LEU A N 1
ATOM 1383 C CA . LEU A 1 172 ? -4.680 -4.343 -4.172 1.00 93.75 172 LEU A CA 1
ATOM 1384 C C . LEU A 1 172 ? -5.161 -3.881 -5.545 1.00 93.75 172 LEU A C 1
ATOM 1386 O O . LEU A 1 172 ? -5.607 -4.691 -6.360 1.00 93.75 172 LEU A O 1
ATOM 1390 N N . CYS A 1 173 ? -4.993 -2.593 -5.815 1.00 92.12 173 CYS A N 1
ATOM 1391 C CA . CYS A 1 173 ? -5.414 -1.943 -7.049 1.00 92.12 173 CYS A CA 1
ATOM 1392 C C . CYS A 1 173 ? -4.196 -1.339 -7.761 1.00 92.12 173 CYS A C 1
ATOM 1394 O O . CYS A 1 173 ? -3.274 -0.836 -7.113 1.00 92.12 173 CYS A O 1
ATOM 1396 N N . VAL A 1 174 ? -4.223 -1.264 -9.088 1.00 90.06 174 VAL A N 1
ATOM 1397 C CA . VAL A 1 174 ? -3.330 -0.380 -9.861 1.00 90.06 174 VAL A CA 1
ATOM 1398 C C . VAL A 1 174 ? -4.172 0.638 -10.608 1.00 90.06 174 VAL A C 1
ATOM 1400 O O . VAL A 1 174 ? -5.376 0.478 -10.768 1.00 90.06 174 VAL A O 1
ATOM 1403 N N . ARG A 1 175 ? -3.547 1.708 -11.097 1.00 81.12 175 ARG A N 1
ATOM 1404 C CA . ARG A 1 175 ? -4.263 2.786 -11.796 1.00 81.12 175 ARG A CA 1
ATOM 1405 C C . ARG A 1 175 ? -5.149 2.293 -12.953 1.00 81.12 175 ARG A C 1
ATOM 1407 O O . ARG A 1 175 ? -6.168 2.909 -13.225 1.00 81.12 175 ARG A O 1
ATOM 1414 N N . THR A 1 176 ? -4.752 1.216 -13.626 1.00 75.75 176 THR A N 1
ATOM 1415 C CA . THR A 1 176 ? -5.449 0.661 -14.795 1.00 75.75 176 THR A CA 1
ATOM 1416 C C . THR A 1 176 ? -6.437 -0.458 -14.467 1.00 75.75 176 THR A C 1
ATOM 1418 O O . THR A 1 176 ? -7.174 -0.862 -15.358 1.00 75.75 176 THR A O 1
ATOM 1421 N N . ALA A 1 177 ? -6.470 -0.971 -13.232 1.00 73.56 177 ALA A N 1
ATOM 1422 C CA . ALA A 1 177 ? -7.372 -2.055 -12.845 1.00 73.56 177 ALA A CA 1
ATOM 1423 C C . ALA A 1 177 ? -7.818 -1.899 -11.379 1.00 73.56 177 ALA A C 1
ATOM 1425 O O . ALA A 1 177 ? -6.962 -1.826 -10.486 1.00 73.56 177 ALA A O 1
ATOM 1426 N N . PRO A 1 178 ? -9.139 -1.843 -11.124 1.00 70.50 178 PRO A N 1
ATOM 1427 C CA . PRO A 1 178 ? -9.673 -1.476 -9.822 1.00 70.50 178 PRO A CA 1
ATOM 1428 C C . PRO A 1 178 ? -9.388 -2.517 -8.746 1.00 70.50 178 PRO A C 1
ATOM 1430 O O . PRO A 1 178 ? -9.164 -2.090 -7.630 1.00 70.50 178 PRO A O 1
ATOM 1433 N N . ASP A 1 179 ? -9.311 -3.813 -9.064 1.00 78.81 179 ASP A N 1
ATOM 1434 C CA . ASP A 1 179 ? -9.003 -4.878 -8.103 1.00 78.81 179 ASP A CA 1
ATOM 1435 C C . ASP A 1 179 ? -8.215 -6.000 -8.787 1.00 78.81 179 ASP A C 1
ATOM 1437 O O . ASP A 1 179 ? -8.683 -6.604 -9.749 1.00 78.81 179 ASP A O 1
ATOM 1441 N N . ILE A 1 180 ? -6.999 -6.261 -8.306 1.00 83.75 180 ILE A N 1
ATOM 1442 C CA . ILE A 1 180 ? -6.080 -7.245 -8.899 1.00 83.75 180 ILE A CA 1
ATOM 1443 C C . ILE A 1 180 ? -5.812 -8.401 -7.939 1.00 83.75 180 ILE A C 1
ATOM 1445 O O . ILE A 1 180 ? -5.688 -9.550 -8.357 1.00 83.75 180 ILE A O 1
ATOM 1449 N N . LEU A 1 181 ? -5.718 -8.117 -6.640 1.00 81.88 181 LEU A N 1
ATOM 1450 C CA . LEU A 1 181 ? -5.498 -9.140 -5.626 1.00 81.88 181 LEU A CA 1
ATOM 1451 C C . LEU A 1 181 ? -6.192 -8.757 -4.320 1.00 81.88 181 LEU A C 1
ATOM 1453 O O . LEU A 1 181 ? -6.180 -7.598 -3.917 1.00 81.88 181 LEU A O 1
ATOM 1457 N N . SER A 1 182 ? -6.762 -9.749 -3.645 1.00 84.50 182 SER A N 1
ATOM 1458 C CA . SER A 1 182 ? -7.305 -9.625 -2.296 1.00 84.50 182 SER A CA 1
ATOM 1459 C C . SER A 1 182 ? -6.547 -10.544 -1.344 1.00 84.50 182 SER A C 1
ATOM 1461 O O . SER A 1 182 ? -6.153 -11.662 -1.713 1.00 84.50 182 SER A O 1
ATOM 1463 N N . MET A 1 183 ? -6.310 -10.053 -0.127 1.00 82.56 183 MET A N 1
ATOM 1464 C CA . MET A 1 183 ? -5.587 -10.781 0.916 1.00 82.56 183 MET A CA 1
ATOM 1465 C C . MET A 1 183 ? -6.199 -10.577 2.278 1.00 82.56 183 MET A C 1
ATOM 1467 O O . MET A 1 183 ? -6.566 -9.433 2.616 1.00 82.56 183 MET A O 1
#

Sequence (183 aa):
ETRELKTLALVLRRLLLPSLLRTAQNLLDPFPCRAAPVFTPWPARPPPALPVAEPAPPDRSPRRSWVVAARSRVPSQRSMSRRLRDTLSVHRLHPLQRARWVIHRENCGTGTDLEQTWRALCRAVRTAPLPSCTATIQRDRAEVWVFCDLEWAEHVGRRLKRALQLEGSIRLCVRTAPDILSM

Radius of gyration: 25.09 Å; chains: 1; bounding box: 61×60×52 Å

pLDDT: mean 78.34, std 14.02, range [40.38, 95.44]

Secondary structure (DSSP, 8-state):
-HHHHHHHHHHHHHHHHHHHHHHHHHHHTTS--PPPP----S-SSPPP-----PP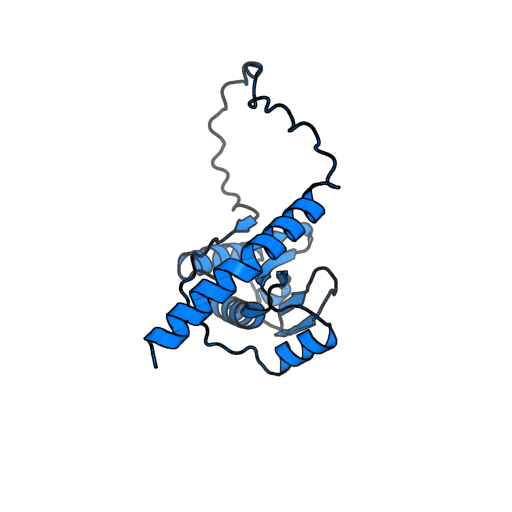PP---S--SEEE--------S--PPPHHHHHHHHHTT--TTSEEEEEEEGGGG-TT--HHHHHHHHHHHHHHSPPTT-EEEEEGGGTEEEEEEEHHHHHHHHHHHHHHHT--S--EEEETTEEEEEE-